Protein AF-H2C355-F1 (afdb_monomer_lite)

pLDDT: mean 91.03, std 12.12, range [35.78, 98.25]

InterPro domains:
  IPR010581 Protein of unknown function DUF1152 [PF06626] (4-133)

Foldseek 3Di:
DEEEEEEEFQCLVVSVVVQVVCVVVVYHYAYAYQAFYDCVQPVDGFGQFDVQKDPWADPDRFKIWEALPMWGQDPNDTGQTPVNVVRDVVVHIHIYGHCPVPPVSVVVVVVVCCVVRVHPYYHYGYPPDDPDPDD

Structure (mmCIF, N/CA/C/O backbone):
data_AF-H2C355-F1
#
_entry.id   AF-H2C355-F1
#
loop_
_atom_site.group_PDB
_atom_site.id
_atom_site.type_symbol
_atom_site.label_atom_id
_atom_site.label_alt_id
_atom_site.label_comp_id
_atom_site.label_asym_id
_atom_site.label_entity_id
_atom_site.label_seq_id
_atom_site.pdbx_PDB_ins_code
_atom_site.Cartn_x
_atom_site.Cartn_y
_atom_site.Cartn_z
_atom_site.occupancy
_atom_site.B_iso_or_equiv
_atom_site.auth_seq_id
_atom_site.auth_comp_id
_atom_site.auth_asym_id
_atom_site.auth_atom_id
_atom_site.pdbx_PDB_model_num
ATOM 1 N N . MET A 1 1 ? -13.469 1.508 16.790 1.00 88.81 1 MET A N 1
ATOM 2 C CA . MET A 1 1 ? -12.175 0.879 16.504 1.00 88.81 1 MET A CA 1
ATOM 3 C C . MET A 1 1 ? -11.648 1.426 15.196 1.00 88.81 1 MET A C 1
ATOM 5 O O . MET A 1 1 ? -12.440 1.569 14.262 1.00 88.81 1 MET A O 1
ATOM 9 N N . ASN A 1 2 ? -10.354 1.708 15.154 1.00 95.81 2 ASN A N 1
ATOM 10 C CA . ASN A 1 2 ? -9.607 2.132 13.984 1.00 95.81 2 ASN A CA 1
ATOM 11 C C . ASN A 1 2 ? -8.822 0.923 13.473 1.00 95.81 2 ASN A C 1
ATOM 13 O O . ASN A 1 2 ? -7.967 0.388 14.177 1.00 95.81 2 ASN A O 1
ATOM 17 N N . VAL A 1 3 ? -9.134 0.457 12.268 1.00 96.81 3 VAL A N 1
ATOM 18 C CA . VAL A 1 3 ? -8.550 -0.771 11.713 1.00 96.81 3 VAL A CA 1
ATOM 19 C C . VAL A 1 3 ? -7.862 -0.454 10.398 1.00 96.81 3 VAL A C 1
ATOM 21 O O . VAL A 1 3 ? -8.450 0.199 9.540 1.00 96.81 3 VAL A O 1
ATOM 24 N N . PHE A 1 4 ? -6.638 -0.939 10.216 1.00 97.19 4 PHE A N 1
ATOM 25 C CA . PHE A 1 4 ? -5.975 -0.921 8.915 1.00 97.19 4 PHE A CA 1
ATOM 26 C C . PHE A 1 4 ? -5.991 -2.310 8.298 1.00 97.19 4 PHE A C 1
ATOM 28 O O . PHE A 1 4 ? -5.600 -3.286 8.935 1.00 97.19 4 PHE A O 1
ATOM 35 N N . ILE A 1 5 ? -6.445 -2.397 7.055 1.00 96.25 5 ILE A N 1
ATOM 36 C CA . ILE A 1 5 ? -6.492 -3.639 6.292 1.00 96.25 5 ILE A CA 1
ATOM 37 C C . ILE A 1 5 ? -5.621 -3.457 5.061 1.00 96.25 5 ILE A C 1
ATOM 39 O O . ILE A 1 5 ? -5.734 -2.444 4.370 1.00 96.25 5 ILE A O 1
ATOM 43 N N . PHE A 1 6 ? -4.774 -4.431 4.761 1.00 94.88 6 PHE A N 1
ATOM 44 C CA . PHE A 1 6 ? -3.968 -4.396 3.549 1.00 94.88 6 PHE A CA 1
ATOM 45 C C . PHE A 1 6 ? -3.898 -5.759 2.867 1.00 94.88 6 PHE A C 1
ATOM 47 O O . PHE A 1 6 ? -3.947 -6.788 3.535 1.00 94.88 6 PHE A O 1
ATOM 54 N N . GLY A 1 7 ? -3.781 -5.750 1.539 1.00 91.88 7 GLY A N 1
ATOM 55 C CA . GLY A 1 7 ? -3.490 -6.938 0.730 1.00 91.88 7 GLY A CA 1
ATOM 56 C C . GLY A 1 7 ? -2.157 -6.827 -0.013 1.00 91.88 7 GLY A C 1
ATOM 57 O O . GLY A 1 7 ? -1.521 -5.772 0.006 1.00 91.88 7 GLY A O 1
ATOM 58 N N . GLY A 1 8 ? -1.711 -7.901 -0.661 1.00 86.19 8 GLY A N 1
ATOM 59 C CA . GLY A 1 8 ? -0.590 -7.875 -1.604 1.00 86.19 8 GLY A CA 1
ATOM 60 C C . GLY A 1 8 ? -1.058 -7.769 -3.055 1.00 86.19 8 GLY A C 1
ATOM 61 O O . GLY A 1 8 ? -1.849 -8.591 -3.498 1.00 86.19 8 GLY A O 1
ATOM 62 N N . GLY A 1 9 ? -0.563 -6.790 -3.818 1.00 82.94 9 GLY A N 1
ATOM 63 C CA . GLY A 1 9 ? -0.867 -6.640 -5.247 1.00 82.94 9 GLY A CA 1
ATOM 64 C C . GLY A 1 9 ? -2.371 -6.699 -5.544 1.00 82.94 9 GLY A C 1
ATOM 65 O O . GLY A 1 9 ? -3.117 -5.791 -5.187 1.00 82.94 9 GLY A O 1
ATOM 66 N N . GLY A 1 10 ? -2.818 -7.795 -6.167 1.00 82.19 10 GLY A N 1
ATOM 67 C CA . GLY A 1 10 ? -4.230 -8.053 -6.474 1.00 82.19 10 GLY A CA 1
ATOM 68 C C . GLY A 1 10 ? -5.128 -8.342 -5.262 1.00 82.19 10 GLY A C 1
ATOM 69 O O . GLY A 1 10 ? -6.332 -8.086 -5.331 1.00 82.19 10 GLY A O 1
ATOM 70 N N . ASP A 1 11 ? -4.578 -8.786 -4.130 1.00 86.31 11 ASP A N 1
ATOM 71 C CA . ASP A 1 11 ? -5.353 -9.145 -2.932 1.00 86.31 11 ASP A CA 1
ATOM 72 C C . ASP A 1 11 ? -5.988 -7.933 -2.245 1.00 86.31 11 ASP A C 1
ATOM 74 O O . ASP A 1 11 ? -6.879 -8.084 -1.407 1.00 86.31 11 ASP A O 1
ATOM 78 N N . VAL A 1 12 ? -5.602 -6.712 -2.632 1.00 91.12 12 VAL A N 1
ATOM 79 C CA . VAL A 1 12 ? -6.304 -5.484 -2.229 1.00 91.12 12 VAL A CA 1
ATOM 80 C C . VAL A 1 12 ? -7.791 -5.526 -2.599 1.00 91.12 12 VAL A C 1
ATOM 82 O O . VAL A 1 12 ? -8.622 -4.951 -1.896 1.00 91.12 12 VAL A O 1
ATOM 85 N N . VAL A 1 13 ? -8.153 -6.253 -3.662 1.00 91.75 13 VAL A N 1
ATOM 86 C CA . VAL A 1 13 ? -9.553 -6.478 -4.039 1.00 91.75 13 VAL A CA 1
ATOM 87 C C . VAL A 1 13 ? -10.242 -7.387 -3.020 1.00 91.75 13 VAL A C 1
ATOM 89 O O . VAL A 1 13 ? -11.341 -7.073 -2.571 1.00 91.75 13 VAL A O 1
ATOM 92 N N . SER A 1 14 ? -9.593 -8.467 -2.585 1.00 92.00 14 SER A N 1
ATOM 93 C CA . SER A 1 14 ? -10.112 -9.361 -1.538 1.00 92.00 14 SER A CA 1
ATOM 94 C C . SER A 1 14 ? -10.222 -8.651 -0.186 1.00 92.00 14 SER A C 1
ATOM 96 O O . SER A 1 14 ? -11.203 -8.836 0.539 1.00 92.00 14 SER A O 1
ATOM 98 N N . ALA A 1 15 ? -9.282 -7.751 0.118 1.00 93.75 15 ALA A N 1
ATOM 99 C CA . ALA A 1 15 ? -9.307 -6.905 1.308 1.00 93.75 15 ALA A CA 1
ATOM 100 C C . ALA A 1 15 ? -10.534 -5.970 1.375 1.00 93.75 15 ALA A C 1
ATOM 102 O O . ALA A 1 15 ? -10.918 -5.540 2.468 1.00 93.75 15 ALA A O 1
ATOM 103 N N . LEU A 1 16 ? -11.225 -5.720 0.252 1.00 93.62 16 LEU A N 1
ATOM 104 C CA . LEU A 1 16 ? -12.491 -4.975 0.244 1.00 93.62 16 LEU A CA 1
ATOM 105 C C . LEU A 1 16 ? -13.604 -5.669 1.032 1.00 93.62 16 LEU A C 1
ATOM 107 O O . LEU A 1 16 ? -14.501 -4.987 1.537 1.00 93.62 16 LEU A O 1
ATOM 111 N N . ILE A 1 17 ? -13.573 -7.000 1.139 1.00 93.06 17 ILE A N 1
ATOM 112 C CA . ILE A 1 17 ? -14.598 -7.771 1.850 1.00 93.06 17 ILE A CA 1
ATOM 113 C C . ILE A 1 17 ? -14.583 -7.426 3.349 1.00 93.06 17 ILE A C 1
ATOM 115 O O . ILE A 1 17 ? -15.588 -6.883 3.828 1.00 93.06 17 ILE A O 1
ATOM 119 N N . PRO A 1 18 ? -13.486 -7.657 4.104 1.00 94.12 18 PRO A N 1
ATOM 120 C CA . PRO A 1 18 ? -13.432 -7.269 5.511 1.00 94.12 18 PRO A CA 1
ATOM 121 C C . PRO A 1 18 ? -13.514 -5.746 5.693 1.00 94.12 18 PRO A C 1
ATOM 123 O O . PRO A 1 18 ? -14.160 -5.297 6.640 1.00 94.12 18 PRO A O 1
ATOM 126 N N . TYR A 1 19 ? -12.981 -4.948 4.756 1.00 95.06 19 TYR A N 1
ATOM 127 C CA . TYR A 1 19 ? -13.118 -3.486 4.771 1.00 95.06 19 TYR A CA 1
ATOM 128 C C . TYR A 1 19 ? -14.585 -3.044 4.818 1.00 95.06 19 TYR A C 1
ATOM 130 O O . TYR A 1 19 ? -14.996 -2.331 5.736 1.00 95.06 19 TYR A O 1
ATOM 138 N N . ARG A 1 20 ? -15.415 -3.525 3.883 1.00 94.81 20 ARG A N 1
ATOM 139 C CA . ARG A 1 20 ? -16.842 -3.172 3.835 1.00 94.81 20 ARG A CA 1
ATOM 140 C C . ARG A 1 20 ? -17.610 -3.704 5.034 1.00 94.81 20 ARG A C 1
ATOM 142 O O . ARG A 1 20 ? -18.514 -3.029 5.524 1.00 94.81 20 ARG A O 1
ATOM 149 N N . GLN A 1 21 ? -17.286 -4.908 5.493 1.00 96.00 21 GLN A N 1
ATOM 150 C CA . GLN A 1 21 ? -17.954 -5.502 6.646 1.00 96.00 21 GLN A CA 1
ATOM 151 C C . GLN A 1 21 ? -17.692 -4.725 7.940 1.00 96.00 21 GLN A C 1
ATOM 153 O O . GLN A 1 21 ? -18.622 -4.530 8.722 1.00 96.00 21 GLN A O 1
ATOM 158 N N . LEU A 1 22 ? -16.455 -4.287 8.178 1.00 95.62 22 LEU A N 1
ATOM 159 C CA . LEU A 1 22 ? -16.104 -3.510 9.368 1.00 95.62 22 LEU A CA 1
ATOM 160 C C . LEU A 1 22 ? -16.621 -2.071 9.272 1.00 95.62 22 LEU A C 1
ATOM 162 O O . LEU A 1 22 ? -17.193 -1.572 10.240 1.00 95.62 22 LEU A O 1
ATOM 166 N N . ALA A 1 23 ? -16.536 -1.445 8.095 1.00 95.06 23 ALA A N 1
ATOM 167 C CA . ALA A 1 23 ? -17.091 -0.110 7.872 1.00 95.06 23 ALA A CA 1
ATOM 168 C C . ALA A 1 23 ? -18.612 -0.071 8.120 1.00 95.06 23 ALA A C 1
ATOM 170 O O . ALA A 1 23 ? -19.109 0.821 8.803 1.00 95.06 23 ALA A O 1
ATOM 171 N N . ARG A 1 24 ? -19.363 -1.085 7.657 1.00 96.44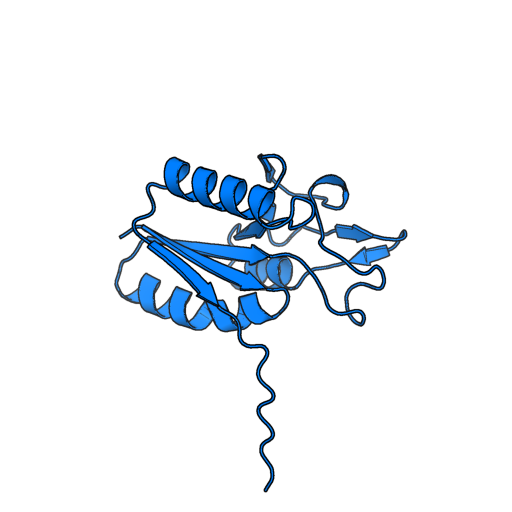 24 ARG A N 1
ATOM 172 C CA . ARG A 1 24 ? -20.816 -1.209 7.914 1.00 96.44 24 ARG A CA 1
ATOM 173 C C . ARG A 1 24 ? -21.177 -1.353 9.393 1.00 96.44 24 ARG A C 1
ATOM 175 O O . ARG A 1 24 ? -22.298 -1.031 9.766 1.00 96.44 24 ARG A O 1
ATOM 182 N N . ARG A 1 25 ? -20.251 -1.833 10.226 1.00 96.56 25 ARG A N 1
ATOM 183 C CA . ARG A 1 25 ? -20.422 -1.932 11.685 1.00 96.56 25 ARG A CA 1
ATOM 184 C C . ARG A 1 25 ? -20.042 -0.637 12.419 1.00 96.56 25 ARG A C 1
ATOM 186 O O . ARG A 1 25 ? -20.013 -0.626 13.643 1.00 96.56 25 ARG A O 1
ATOM 193 N N . GLY A 1 26 ? -19.758 0.445 11.688 1.00 96.00 26 GLY A N 1
ATOM 194 C CA . GLY A 1 26 ? -19.426 1.754 12.255 1.00 96.00 26 GLY A CA 1
ATOM 195 C C . GLY A 1 26 ? -17.967 1.897 12.692 1.00 96.00 26 GLY A C 1
ATOM 196 O O . GLY A 1 26 ? -17.644 2.804 13.455 1.00 96.00 26 GLY A O 1
ATOM 197 N N . HIS A 1 27 ? -17.072 1.008 12.252 1.00 96.94 27 HIS A N 1
ATOM 198 C CA . HIS A 1 27 ? -15.638 1.155 12.504 1.00 96.94 27 HIS A CA 1
ATOM 199 C C . HIS A 1 27 ? -14.990 2.112 11.497 1.00 96.94 27 HIS A C 1
ATOM 2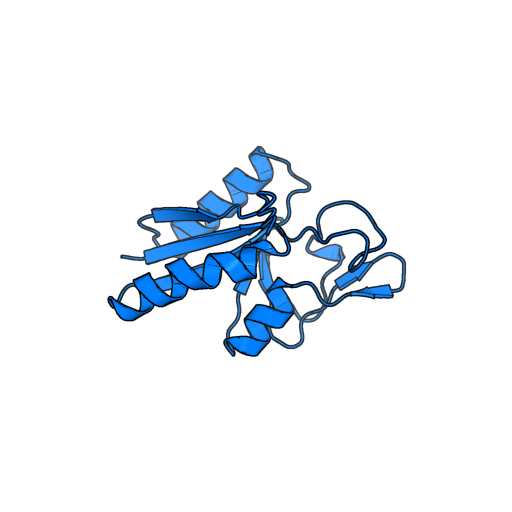01 O O . HIS A 1 27 ? -15.413 2.189 10.342 1.00 96.94 27 HIS A O 1
ATOM 207 N N . VAL A 1 28 ? -13.928 2.802 11.918 1.00 96.62 28 VAL A N 1
ATOM 208 C CA . VAL A 1 28 ? -13.081 3.584 11.011 1.00 96.62 28 VAL A CA 1
ATOM 209 C C . VAL A 1 28 ? -12.085 2.618 10.392 1.00 96.62 28 VAL A C 1
ATOM 211 O O . VAL A 1 28 ? -11.266 2.028 11.097 1.00 96.62 28 VAL A O 1
ATOM 214 N N . VAL A 1 29 ? -12.180 2.415 9.081 1.00 97.19 29 VAL A N 1
ATOM 215 C CA . VAL A 1 29 ? -11.353 1.431 8.384 1.00 97.19 29 VAL A CA 1
ATOM 216 C C . VAL A 1 29 ? -10.512 2.115 7.322 1.00 97.19 29 VAL A C 1
ATOM 218 O O . VAL A 1 29 ? -11.033 2.794 6.439 1.00 97.19 29 VAL A O 1
ATOM 221 N N . TYR A 1 30 ? -9.210 1.892 7.401 1.00 97.25 30 TYR A N 1
ATOM 222 C CA . TYR A 1 30 ? -8.228 2.310 6.417 1.00 97.25 30 TYR A CA 1
ATOM 223 C C . TYR A 1 30 ? -7.857 1.104 5.556 1.00 97.25 30 TYR A C 1
ATOM 225 O O . TYR A 1 30 ? -7.726 -0.011 6.064 1.00 97.25 30 TYR A O 1
ATOM 233 N N . LEU A 1 31 ? -7.687 1.322 4.255 1.00 97.31 31 LEU A N 1
ATOM 234 C CA . LEU A 1 31 ? -7.352 0.270 3.303 1.00 97.31 31 LEU A CA 1
ATOM 235 C C . LEU A 1 31 ? -6.044 0.607 2.589 1.00 97.31 31 LEU A C 1
ATOM 237 O O . LEU A 1 31 ? -5.796 1.759 2.219 1.00 97.31 31 LEU A O 1
ATOM 241 N N . GLY A 1 32 ? -5.216 -0.408 2.389 1.00 96.50 32 GLY A N 1
ATOM 242 C CA . GLY A 1 32 ? -3.974 -0.284 1.652 1.00 96.50 32 GLY A CA 1
ATOM 243 C C . GLY A 1 32 ? -3.585 -1.545 0.901 1.00 96.50 32 GLY A C 1
ATOM 244 O O . GLY A 1 32 ? -4.290 -2.553 0.902 1.00 96.50 32 GLY A O 1
ATOM 245 N N . SER A 1 33 ? -2.433 -1.478 0.251 1.00 95.62 33 SER A N 1
ATOM 246 C CA . SER A 1 33 ? -1.821 -2.617 -0.415 1.00 95.62 33 SER A CA 1
ATOM 247 C C . SER A 1 33 ? -0.314 -2.521 -0.323 1.00 95.62 33 SER A C 1
ATOM 249 O O . SER A 1 33 ? 0.258 -1.456 -0.552 1.00 95.62 33 SER A O 1
ATOM 251 N N . VAL A 1 34 ? 0.335 -3.655 -0.094 1.00 94.69 34 VAL A N 1
ATOM 252 C CA . VAL A 1 34 ? 1.687 -3.866 -0.604 1.00 94.69 34 VAL A CA 1
ATOM 253 C C . VAL A 1 34 ? 1.606 -3.791 -2.120 1.00 94.69 34 VAL A C 1
ATOM 255 O O . VAL A 1 34 ? 0.864 -4.559 -2.736 1.00 94.69 34 VAL A O 1
ATOM 258 N N . VAL A 1 35 ? 2.318 -2.846 -2.727 1.00 93.81 35 VAL A N 1
ATOM 259 C CA . VAL A 1 35 ? 2.216 -2.631 -4.172 1.00 93.81 35 VAL A CA 1
ATOM 260 C C . VAL A 1 35 ? 3.308 -3.415 -4.869 1.00 93.81 35 VAL A C 1
ATOM 262 O O . VAL A 1 35 ? 4.451 -2.978 -4.974 1.00 93.81 35 VAL A O 1
ATOM 265 N N . TRP A 1 36 ? 2.933 -4.598 -5.334 1.00 91.62 36 TRP A N 1
ATOM 266 C CA . TRP A 1 36 ? 3.753 -5.448 -6.178 1.00 91.62 36 TRP A CA 1
ATOM 267 C C . TRP A 1 36 ? 2.832 -6.160 -7.158 1.00 91.62 36 TRP A C 1
ATOM 269 O O . TRP A 1 36 ? 2.006 -6.988 -6.778 1.00 91.62 36 TRP A O 1
ATOM 279 N N . GLU A 1 37 ? 2.956 -5.791 -8.425 1.00 90.56 37 GLU A N 1
ATOM 280 C CA . GLU A 1 37 ? 2.090 -6.292 -9.478 1.00 90.56 37 GLU A CA 1
ATOM 281 C C . GLU A 1 37 ? 2.643 -7.563 -10.133 1.00 90.56 37 GLU A C 1
ATOM 283 O O . GLU A 1 37 ? 3.848 -7.837 -10.141 1.00 90.56 37 GLU A O 1
ATOM 288 N N . ARG A 1 38 ? 1.740 -8.363 -10.707 1.00 87.25 38 ARG A N 1
ATOM 289 C CA . ARG A 1 38 ? 2.124 -9.506 -11.545 1.00 87.25 38 ARG A CA 1
ATOM 290 C C . ARG A 1 38 ? 2.747 -8.999 -12.845 1.00 87.25 38 ARG A C 1
ATOM 292 O O . ARG A 1 38 ? 2.384 -7.937 -13.341 1.00 87.25 38 ARG A O 1
ATOM 299 N N . ARG A 1 39 ? 3.588 -9.832 -13.469 1.00 84.62 39 ARG A N 1
ATOM 300 C CA . ARG A 1 39 ? 4.317 -9.496 -14.708 1.00 84.62 39 ARG A CA 1
ATOM 301 C C . ARG A 1 39 ? 3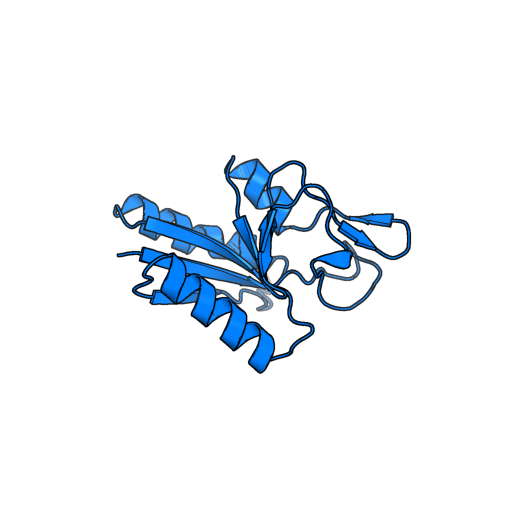.434 -9.008 -15.865 1.00 84.62 39 ARG A C 1
ATOM 303 O O . ARG A 1 39 ? 3.898 -8.279 -16.734 1.00 84.62 39 ARG A O 1
ATOM 310 N N . VAL A 1 40 ? 2.179 -9.457 -15.890 1.00 85.69 40 VAL A N 1
ATOM 311 C CA . VAL A 1 40 ? 1.180 -9.055 -16.889 1.00 85.69 40 VAL A CA 1
ATOM 312 C C . VAL A 1 40 ? 0.833 -7.568 -16.767 1.00 85.69 40 VAL A C 1
ATOM 314 O O . VAL A 1 40 ? 0.647 -6.914 -17.787 1.00 85.69 40 VAL A O 1
ATOM 317 N N . GLU A 1 41 ? 0.783 -7.038 -15.544 1.00 85.00 41 GLU A N 1
ATOM 318 C CA . GLU A 1 41 ? 0.489 -5.627 -15.283 1.00 85.00 41 GLU A CA 1
ATOM 319 C C . GLU A 1 41 ? 1.779 -4.794 -15.226 1.00 85.00 41 GLU A C 1
ATOM 321 O O . GLU A 1 41 ? 1.836 -3.729 -15.830 1.00 85.00 41 GLU A O 1
ATOM 326 N N . ASP A 1 42 ? 2.840 -5.289 -14.575 1.00 90.31 42 ASP A N 1
ATOM 327 C CA . ASP A 1 42 ? 4.150 -4.628 -14.516 1.00 90.31 42 ASP A CA 1
ATOM 328 C C . ASP A 1 42 ? 5.265 -5.548 -15.015 1.00 90.31 42 ASP A C 1
ATOM 330 O O . ASP A 1 42 ? 5.614 -6.548 -14.391 1.00 90.31 42 ASP A O 1
ATOM 334 N N . SER A 1 43 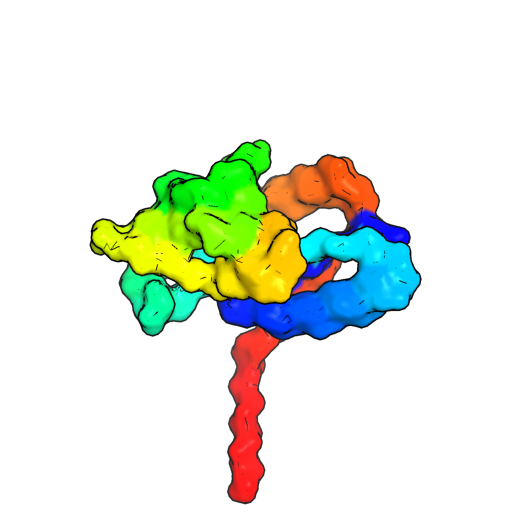? 5.885 -5.182 -16.136 1.00 85.88 43 SER A N 1
ATOM 335 C CA . SER A 1 43 ? 6.998 -5.945 -16.702 1.00 85.88 43 SER A CA 1
ATOM 336 C C . SER A 1 43 ? 8.257 -5.968 -15.822 1.00 85.88 43 SER A C 1
ATOM 338 O O . SER A 1 43 ? 9.085 -6.866 -16.008 1.00 85.88 43 SER A O 1
ATOM 340 N N . ILE A 1 44 ? 8.419 -5.009 -14.899 1.00 91.94 44 ILE A N 1
ATOM 341 C CA . ILE A 1 44 ? 9.565 -4.943 -13.987 1.00 91.94 44 ILE A CA 1
ATOM 342 C C . ILE A 1 44 ? 9.225 -5.659 -12.676 1.00 91.94 44 ILE A C 1
ATOM 344 O O . ILE A 1 44 ? 8.360 -5.192 -11.938 1.00 91.94 44 ILE A O 1
ATOM 348 N N . PRO A 1 45 ? 9.946 -6.734 -12.315 1.00 86.31 45 PRO A N 1
ATOM 349 C CA . PRO A 1 45 ? 9.706 -7.421 -11.056 1.00 86.31 45 PRO A CA 1
ATOM 350 C C . PRO A 1 45 ? 10.033 -6.529 -9.852 1.00 86.31 45 PRO A C 1
ATOM 352 O O . PRO A 1 45 ? 10.953 -5.712 -9.884 1.00 86.31 45 PRO A O 1
ATOM 355 N N . GLY A 1 46 ? 9.309 -6.751 -8.759 1.00 89.44 46 GLY A N 1
ATOM 356 C CA . GLY A 1 46 ? 9.554 -6.114 -7.472 1.00 89.44 46 GLY A CA 1
ATOM 357 C C . GLY A 1 46 ? 8.510 -5.059 -7.102 1.00 89.44 46 GLY A C 1
ATOM 358 O O . GLY A 1 46 ? 7.594 -4.773 -7.875 1.00 89.44 46 GLY A O 1
ATOM 359 N N . PRO A 1 47 ? 8.639 -4.486 -5.898 1.00 92.38 47 PRO A N 1
ATOM 360 C CA . PRO A 1 47 ? 7.672 -3.536 -5.378 1.00 92.38 47 PRO A CA 1
ATOM 361 C C . PRO A 1 47 ? 7.716 -2.194 -6.120 1.00 92.38 47 PRO A C 1
ATOM 363 O O . PRO A 1 47 ? 8.750 -1.770 -6.652 1.00 92.38 47 PRO A O 1
ATOM 366 N N . ILE A 1 48 ? 6.581 -1.501 -6.106 1.00 94.50 48 ILE A N 1
ATOM 367 C CA . ILE A 1 48 ? 6.436 -0.123 -6.570 1.00 94.50 48 ILE A CA 1
ATOM 368 C C . ILE A 1 48 ? 6.566 0.800 -5.361 1.00 94.50 48 ILE A C 1
ATOM 370 O O . ILE A 1 48 ? 5.762 0.757 -4.430 1.00 94.50 48 ILE A O 1
ATOM 374 N N . CYS A 1 49 ? 7.597 1.636 -5.384 1.00 94.75 49 CYS A N 1
ATOM 375 C CA . CYS A 1 49 ? 7.956 2.535 -4.292 1.00 94.75 49 CYS A CA 1
ATOM 376 C C . CYS A 1 49 ? 7.849 3.999 -4.734 1.00 94.75 49 CYS A C 1
ATOM 378 O O . CYS A 1 49 ? 7.597 4.279 -5.907 1.00 94.75 49 CYS A O 1
ATOM 380 N N . ASN A 1 50 ? 8.010 4.930 -3.791 1.00 93.75 50 ASN A N 1
ATOM 381 C CA . ASN A 1 50 ? 7.718 6.359 -3.971 1.00 93.75 50 ASN A CA 1
ATOM 382 C C . ASN A 1 50 ? 8.337 6.974 -5.235 1.00 93.75 50 ASN A C 1
ATOM 384 O O . ASN A 1 50 ? 7.654 7.713 -5.937 1.00 93.75 50 ASN A O 1
ATOM 388 N N . ASP A 1 51 ? 9.567 6.603 -5.588 1.00 93.75 51 ASP A N 1
ATOM 389 C CA . ASP A 1 51 ? 10.269 7.152 -6.759 1.00 93.75 51 ASP A CA 1
ATOM 390 C C . ASP A 1 51 ? 9.575 6.820 -8.094 1.00 93.75 51 ASP A C 1
ATOM 392 O O . ASP A 1 51 ? 9.641 7.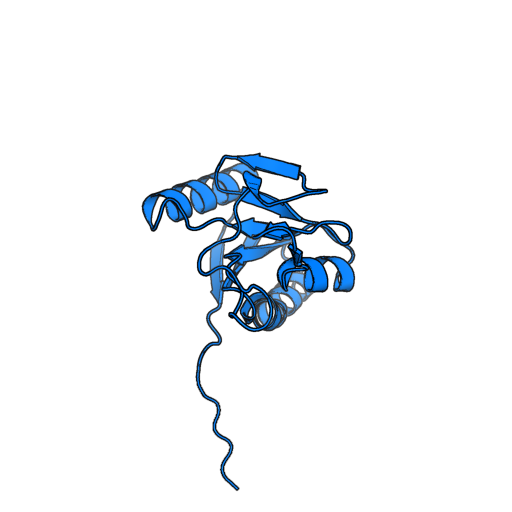582 -9.067 1.00 93.75 51 ASP A O 1
ATOM 396 N N . SER A 1 52 ? 8.871 5.684 -8.139 1.00 95.69 52 SER A N 1
ATOM 397 C CA . SER A 1 52 ? 8.099 5.253 -9.309 1.00 95.69 52 SER A CA 1
ATOM 398 C C . SER A 1 52 ? 6.753 5.970 -9.421 1.00 95.69 52 SER A C 1
ATOM 400 O O . SER A 1 52 ? 6.195 6.029 -10.514 1.00 95.69 52 SER A O 1
ATOM 402 N N . TRP A 1 53 ? 6.207 6.489 -8.320 1.00 97.25 53 TRP A N 1
ATOM 403 C CA . TRP A 1 53 ? 4.855 7.039 -8.278 1.00 97.25 53 TRP A CA 1
ATOM 404 C C . TRP A 1 53 ? 4.753 8.452 -8.863 1.00 97.25 53 TRP A C 1
ATOM 406 O O . TRP A 1 53 ? 5.682 9.259 -8.801 1.00 97.25 53 TRP A O 1
ATOM 416 N N . ARG A 1 54 ? 3.581 8.767 -9.414 1.00 97.75 54 ARG A N 1
ATOM 417 C CA . ARG A 1 54 ? 3.138 10.100 -9.838 1.00 97.75 54 ARG A CA 1
ATOM 418 C C . ARG A 1 54 ? 1.725 10.341 -9.315 1.00 97.75 54 ARG A C 1
ATOM 420 O O . ARG A 1 54 ? 0.963 9.388 -9.155 1.00 97.75 54 ARG A O 1
ATOM 427 N N . GLU A 1 55 ? 1.388 11.604 -9.054 1.00 97.38 55 GLU A N 1
ATOM 428 C CA . GLU A 1 55 ? 0.091 12.017 -8.490 1.00 97.38 55 GLU A CA 1
ATOM 429 C C . GLU A 1 55 ? -0.243 11.322 -7.153 1.00 97.38 55 GLU A C 1
ATOM 431 O O . GLU A 1 55 ? -1.370 10.871 -6.933 1.00 97.38 55 GLU A O 1
ATOM 436 N N . VAL A 1 56 ? 0.745 11.203 -6.260 1.00 97.81 56 VAL A N 1
ATOM 437 C CA . VAL A 1 56 ? 0.599 10.615 -4.916 1.00 97.81 56 VAL A CA 1
ATOM 438 C C . VAL A 1 56 ? 0.963 11.618 -3.830 1.00 97.81 56 VAL A C 1
ATOM 440 O O . VAL A 1 56 ? 1.730 12.552 -4.059 1.00 97.81 56 VAL A O 1
ATOM 443 N N . GLU A 1 57 ? 0.449 11.393 -2.627 1.00 97.38 57 GLU A N 1
ATOM 444 C CA . GLU A 1 57 ? 0.873 12.110 -1.426 1.00 97.38 57 GLU A CA 1
ATOM 445 C C . GLU A 1 57 ? 1.836 11.219 -0.637 1.00 97.38 57 GLU A C 1
ATOM 447 O O . GLU A 1 57 ? 1.452 10.169 -0.125 1.00 97.38 57 GLU A O 1
ATOM 452 N N . VAL A 1 58 ? 3.107 11.612 -0.576 1.00 96.50 58 VAL A N 1
ATOM 453 C CA . VAL A 1 58 ? 4.140 10.842 0.125 1.00 96.50 58 VAL A CA 1
ATOM 454 C C . VAL A 1 58 ? 4.029 11.095 1.626 1.00 96.50 58 VAL A C 1
ATOM 456 O O . VAL A 1 58 ? 4.126 12.239 2.063 1.00 96.50 58 VAL A O 1
ATOM 459 N N . ILE A 1 59 ? 3.860 10.028 2.409 1.00 94.38 59 ILE A N 1
ATOM 460 C CA . ILE A 1 59 ? 3.778 10.106 3.876 1.00 94.38 59 ILE A CA 1
ATOM 461 C C . ILE A 1 59 ? 5.164 9.903 4.490 1.00 94.38 59 ILE A C 1
ATOM 463 O O . ILE A 1 59 ? 5.615 10.694 5.315 1.00 94.38 59 ILE A O 1
ATOM 467 N N . ASN A 1 60 ? 5.858 8.845 4.068 1.00 92.31 60 ASN A N 1
ATOM 468 C CA . ASN A 1 60 ? 7.221 8.520 4.486 1.00 92.31 60 ASN A CA 1
ATOM 469 C C . ASN A 1 60 ? 7.916 7.690 3.392 1.00 92.31 60 ASN A C 1
ATOM 471 O O . ASN A 1 60 ? 7.358 7.472 2.319 1.00 92.31 60 ASN A O 1
ATOM 475 N N . ARG A 1 61 ? 9.126 7.178 3.659 1.00 92.94 61 ARG A N 1
ATOM 476 C CA . ARG A 1 61 ? 9.913 6.379 2.698 1.00 92.94 61 ARG A CA 1
ATOM 477 C C . ARG A 1 61 ? 9.187 5.139 2.149 1.00 92.94 61 ARG A C 1
ATOM 479 O O . ARG A 1 61 ? 9.448 4.733 1.021 1.00 92.94 61 ARG A O 1
ATOM 486 N N . TRP A 1 62 ? 8.312 4.527 2.939 1.00 95.12 62 TRP A N 1
ATOM 487 C CA . TRP A 1 62 ? 7.665 3.249 2.636 1.00 95.12 62 TRP A CA 1
ATOM 488 C C . TRP A 1 62 ? 6.164 3.369 2.363 1.00 95.12 62 TRP A C 1
ATOM 490 O O . TRP A 1 62 ? 5.556 2.390 1.935 1.00 95.12 62 TRP A O 1
ATOM 500 N N . VAL A 1 63 ? 5.572 4.537 2.619 1.00 95.88 63 VAL A N 1
ATOM 501 C CA . VAL A 1 63 ? 4.128 4.771 2.593 1.00 95.88 63 VAL A CA 1
ATOM 502 C C . VAL A 1 63 ? 3.805 6.005 1.763 1.00 95.88 63 VAL A C 1
ATOM 504 O O . VAL A 1 63 ? 4.327 7.095 2.005 1.00 95.88 63 VAL A O 1
ATOM 507 N N . SER A 1 64 ? 2.871 5.838 0.833 1.00 97.12 64 SER A N 1
ATOM 508 C CA . SER A 1 64 ? 2.247 6.932 0.086 1.00 97.12 64 SER A CA 1
ATOM 509 C C . SER A 1 64 ? 0.736 6.741 0.030 1.00 97.12 64 SER A C 1
ATOM 511 O O . SER A 1 64 ? 0.251 5.611 0.063 1.00 97.12 64 SER A O 1
ATOM 513 N N . LEU A 1 65 ? -0.018 7.827 -0.095 1.00 97.88 65 LEU A N 1
ATOM 514 C CA . LEU A 1 65 ? -1.443 7.800 -0.399 1.00 97.88 65 LEU A CA 1
ATOM 515 C C . LEU A 1 65 ? -1.659 7.925 -1.909 1.00 97.88 65 LEU A C 1
ATOM 517 O O . LEU A 1 65 ? -1.277 8.920 -2.530 1.00 97.88 65 LEU A O 1
ATOM 521 N N . VAL A 1 66 ? -2.307 6.915 -2.485 1.00 98.12 66 VAL A N 1
ATOM 522 C CA . VAL A 1 66 ? -2.705 6.873 -3.896 1.00 98.12 66 VAL A CA 1
ATOM 523 C C . VAL A 1 66 ? -4.178 7.242 -4.040 1.00 98.12 66 VAL A C 1
ATOM 525 O O . VAL A 1 66 ? -4.986 6.944 -3.165 1.00 98.12 66 VAL A O 1
ATOM 528 N N . ASN A 1 67 ? -4.538 7.880 -5.146 1.00 98.06 67 ASN A N 1
ATOM 529 C CA . ASN A 1 67 ? -5.900 8.253 -5.529 1.00 98.06 67 ASN A CA 1
ATOM 530 C C . ASN A 1 67 ? -6.195 7.786 -6.967 1.00 98.06 67 ASN A C 1
ATOM 532 O O . ASN A 1 67 ? -5.353 7.164 -7.607 1.00 98.06 67 ASN A O 1
ATOM 536 N N . GLU A 1 68 ? -7.379 8.099 -7.495 1.00 97.81 68 GLU A N 1
ATOM 537 C CA . GLU A 1 68 ? -7.813 7.707 -8.847 1.00 97.81 68 GLU A CA 1
ATOM 538 C C . GLU A 1 68 ? -6.933 8.197 -10.014 1.00 97.81 68 GLU A C 1
ATOM 540 O O . GLU A 1 68 ? -7.038 7.657 -11.116 1.00 97.81 68 GLU A O 1
ATOM 545 N N . LYS A 1 69 ? -6.105 9.226 -9.794 1.00 98.00 69 LYS A N 1
ATOM 546 C CA . LYS A 1 69 ? -5.189 9.818 -10.780 1.00 98.00 69 LYS A CA 1
ATOM 547 C C . LYS A 1 69 ? -3.759 9.315 -10.617 1.00 98.00 69 LYS A C 1
ATOM 549 O O . LYS A 1 69 ? -2.928 9.613 -11.469 1.00 98.00 69 LYS A O 1
ATOM 554 N N . SER A 1 70 ? -3.462 8.577 -9.547 1.00 98.25 70 SER A N 1
ATOM 555 C CA . SER A 1 70 ? -2.126 8.048 -9.296 1.00 98.25 70 SER A CA 1
ATOM 556 C C . SER A 1 70 ? -1.728 7.013 -10.341 1.00 98.25 70 SER A C 1
ATOM 558 O O . SER A 1 70 ? -2.538 6.206 -10.786 1.00 98.25 70 SER A O 1
ATOM 560 N N . TYR A 1 71 ? -0.456 7.000 -10.717 1.00 97.75 71 TYR A N 1
ATOM 561 C CA . TYR A 1 71 ? 0.107 5.981 -11.602 1.00 97.75 71 TYR A CA 1
ATOM 562 C C . TYR A 1 71 ? 1.592 5.800 -11.310 1.00 97.75 71 TYR A C 1
ATOM 564 O O . TYR A 1 71 ? 2.230 6.673 -10.720 1.00 97.75 71 TYR A O 1
ATOM 572 N N . ALA A 1 72 ? 2.149 4.666 -11.725 1.00 97.19 72 ALA A N 1
ATOM 573 C CA . ALA A 1 72 ? 3.574 4.401 -11.609 1.00 97.19 72 ALA A CA 1
ATOM 574 C C . ALA A 1 72 ? 4.249 4.476 -12.982 1.00 97.19 72 ALA A C 1
ATOM 576 O O . ALA A 1 72 ? 3.679 4.044 -13.983 1.00 97.19 72 ALA A O 1
ATOM 577 N N . VAL A 1 73 ? 5.471 4.999 -13.037 1.00 96.62 73 VAL A N 1
ATOM 578 C CA . VAL A 1 73 ? 6.326 4.937 -14.227 1.00 96.62 73 VAL A CA 1
ATOM 579 C C . VAL A 1 73 ? 7.418 3.910 -13.977 1.00 96.62 73 VAL A C 1
ATOM 581 O O . VAL A 1 73 ? 8.289 4.114 -13.132 1.00 96.62 73 VAL A O 1
ATOM 584 N N . ARG A 1 74 ? 7.375 2.797 -14.713 1.00 94.62 74 ARG A N 1
ATOM 585 C CA . ARG A 1 74 ? 8.319 1.681 -14.572 1.00 94.62 74 ARG A CA 1
ATOM 586 C C . ARG A 1 74 ? 8.807 1.234 -15.939 1.00 94.62 74 ARG A C 1
ATOM 588 O O . ARG A 1 74 ? 8.017 0.994 -16.845 1.00 94.62 74 ARG A O 1
ATOM 595 N N . GLY A 1 75 ? 10.128 1.200 -16.122 1.00 91.44 75 GLY A N 1
ATOM 596 C CA . GLY A 1 75 ? 10.747 0.781 -17.388 1.00 91.44 75 GLY A CA 1
ATOM 597 C C . GLY A 1 75 ? 10.347 1.638 -18.584 1.00 91.44 75 GLY A C 1
ATOM 598 O O . GLY A 1 75 ? 10.200 1.118 -19.683 1.00 91.44 75 GLY A O 1
ATOM 599 N N . GLY A 1 76 ? 10.087 2.929 -18.357 1.00 91.94 76 GLY A N 1
ATOM 600 C CA . GLY A 1 76 ? 9.586 3.845 -19.385 1.00 91.94 76 GLY A CA 1
ATOM 601 C C . GLY A 1 76 ? 8.106 3.662 -19.740 1.00 91.94 76 GLY A C 1
ATOM 602 O O . GLY A 1 76 ? 7.634 4.293 -20.681 1.00 91.94 76 GLY A O 1
ATOM 603 N N . ARG A 1 77 ? 7.358 2.826 -19.009 1.00 93.38 77 ARG A N 1
ATOM 604 C CA . ARG A 1 77 ? 5.926 2.583 -19.230 1.00 93.38 77 ARG A CA 1
ATOM 605 C C . ARG A 1 77 ? 5.101 3.118 -18.068 1.00 93.38 77 ARG A C 1
ATOM 607 O O . ARG A 1 77 ? 5.530 3.069 -16.917 1.00 93.38 77 ARG A O 1
ATOM 614 N N . LEU A 1 78 ? 3.906 3.606 -18.385 1.00 95.94 78 LEU A N 1
ATOM 615 C CA . LEU A 1 78 ? 2.893 3.957 -17.397 1.00 95.94 78 LEU A CA 1
ATOM 616 C C . LEU A 1 78 ? 2.147 2.691 -16.974 1.00 95.94 78 LEU A C 1
ATOM 618 O O . LEU A 1 78 ? 1.613 1.980 -17.824 1.00 95.94 78 LEU A O 1
ATOM 622 N N . ILE A 1 79 ? 2.101 2.445 -15.669 1.00 95.62 79 ILE A N 1
ATOM 623 C CA . ILE A 1 79 ? 1.408 1.325 -15.033 1.00 95.62 79 ILE A CA 1
ATOM 624 C C . ILE A 1 79 ? 0.316 1.884 -14.114 1.00 95.62 79 ILE A C 1
ATOM 626 O O . ILE A 1 79 ? 0.540 2.882 -13.421 1.00 95.62 79 ILE A O 1
ATOM 630 N N . ILE A 1 80 ? -0.850 1.231 -14.081 1.00 95.94 80 ILE A N 1
ATOM 631 C CA . ILE A 1 80 ? -1.957 1.557 -13.168 1.00 95.94 80 ILE A CA 1
ATOM 632 C C . ILE A 1 80 ? -2.168 0.375 -12.209 1.00 95.94 80 ILE A C 1
ATOM 634 O O . ILE A 1 80 ? -2.949 -0.531 -12.518 1.00 95.94 80 ILE A O 1
ATOM 638 N N . PRO A 1 81 ? -1.499 0.381 -11.039 1.00 95.31 81 PRO A N 1
ATOM 639 C CA . PRO A 1 81 ? -1.580 -0.709 -10.069 1.00 95.31 81 PRO A CA 1
ATOM 640 C C . PRO A 1 81 ? -3.005 -0.965 -9.569 1.00 95.31 81 PRO A C 1
ATOM 642 O O . PRO A 1 81 ? -3.852 -0.062 -9.567 1.00 95.31 81 PRO A O 1
ATOM 645 N N . GLN A 1 82 ? -3.276 -2.176 -9.081 1.00 95.00 82 GLN A N 1
ATOM 646 C CA . GLN A 1 82 ? -4.622 -2.578 -8.650 1.00 95.00 82 GLN A CA 1
ATOM 647 C C . GLN A 1 82 ? -5.164 -1.676 -7.538 1.00 95.00 82 GLN A C 1
ATOM 649 O O . GLN A 1 82 ? -6.334 -1.294 -7.567 1.00 95.00 82 GLN A O 1
ATOM 654 N N . ILE A 1 83 ? -4.305 -1.234 -6.616 1.00 96.12 83 ILE A N 1
ATOM 655 C CA . ILE A 1 83 ? -4.694 -0.297 -5.555 1.00 96.12 83 ILE A CA 1
ATOM 656 C C . ILE A 1 83 ? -5.259 1.025 -6.105 1.00 96.12 83 ILE A C 1
ATOM 658 O O . ILE A 1 83 ? -6.206 1.556 -5.535 1.00 96.12 83 ILE A O 1
ATOM 662 N N . VAL A 1 84 ? -4.760 1.534 -7.238 1.00 97.31 84 VAL A N 1
ATOM 663 C CA . VAL A 1 84 ? -5.289 2.755 -7.878 1.00 97.31 84 VAL A CA 1
ATOM 664 C C . VAL A 1 84 ? -6.687 2.502 -8.432 1.00 97.31 84 VAL A C 1
ATOM 666 O O . VAL A 1 84 ? -7.591 3.326 -8.277 1.00 97.31 84 VAL A O 1
ATOM 669 N N . ARG A 1 85 ? -6.893 1.337 -9.054 1.00 96.38 85 ARG A N 1
ATOM 670 C CA . ARG A 1 85 ? -8.203 0.927 -9.578 1.00 96.38 85 ARG A CA 1
ATOM 671 C C . ARG A 1 85 ? -9.221 0.805 -8.443 1.00 96.38 85 ARG A C 1
ATOM 673 O O . ARG A 1 85 ? -10.355 1.259 -8.593 1.00 96.38 85 ARG A O 1
ATOM 680 N N . VAL A 1 86 ? -8.802 0.272 -7.293 1.00 96.62 86 VAL A N 1
ATOM 681 C CA . VAL A 1 86 ? -9.627 0.215 -6.079 1.00 96.62 86 VAL A CA 1
ATOM 682 C C . VAL A 1 86 ? -9.886 1.610 -5.503 1.00 96.62 86 VAL A C 1
ATOM 684 O O . VAL A 1 86 ? -11.033 1.916 -5.183 1.00 96.62 86 VAL A O 1
ATOM 687 N N . ALA A 1 87 ? -8.876 2.482 -5.431 1.00 97.56 87 ALA A N 1
ATOM 688 C CA . ALA A 1 87 ? -9.031 3.866 -4.976 1.00 97.56 87 ALA A CA 1
ATOM 689 C C . ALA A 1 87 ? -10.078 4.612 -5.816 1.00 97.56 87 ALA A C 1
ATOM 691 O O . ALA A 1 87 ? -10.997 5.223 -5.271 1.00 97.56 87 ALA A O 1
ATOM 692 N N . LYS A 1 88 ? -10.010 4.457 -7.144 1.00 97.81 88 LYS A N 1
ATOM 693 C CA . LYS A 1 88 ? -11.003 4.986 -8.086 1.00 97.81 88 LYS A CA 1
ATOM 694 C C . LYS A 1 88 ? -12.403 4.418 -7.848 1.00 97.81 88 LYS A C 1
ATOM 696 O O . LYS A 1 88 ? -13.370 5.170 -7.873 1.00 97.81 88 LYS A O 1
ATOM 701 N N . ALA A 1 89 ? -12.525 3.111 -7.623 1.00 96.56 89 ALA A N 1
ATOM 702 C CA . ALA A 1 89 ? -13.817 2.470 -7.378 1.00 96.56 89 ALA A CA 1
ATOM 703 C C . ALA A 1 89 ? -14.462 2.906 -6.050 1.00 96.56 89 ALA A C 1
ATOM 705 O O . ALA A 1 89 ? -15.687 2.933 -5.943 1.00 96.56 89 ALA A O 1
ATOM 706 N N . LEU A 1 90 ? -13.649 3.233 -5.041 1.00 95.62 90 LEU A N 1
ATOM 707 C CA . LEU A 1 90 ? -14.117 3.719 -3.742 1.00 95.62 90 LEU A CA 1
ATOM 708 C C . LEU A 1 90 ? -14.265 5.247 -3.673 1.00 95.62 90 LEU A C 1
ATOM 710 O O . LEU A 1 90 ? -14.925 5.734 -2.759 1.00 95.62 90 LEU A O 1
ATOM 714 N N . GLY A 1 91 ? -13.658 5.996 -4.599 1.00 96.75 91 GLY A N 1
ATOM 715 C CA . GLY A 1 91 ? -13.634 7.461 -4.574 1.00 96.75 91 GLY A CA 1
ATOM 716 C C . GLY A 1 91 ? -12.857 8.031 -3.383 1.00 96.75 91 GLY A C 1
ATOM 717 O O . GLY A 1 91 ? -13.235 9.068 -2.844 1.00 96.75 91 GLY A O 1
ATOM 718 N N . THR A 1 92 ? -11.811 7.337 -2.919 1.00 96.19 92 THR A N 1
ATOM 719 C CA . THR A 1 92 ? -11.005 7.757 -1.760 1.00 96.19 92 THR A CA 1
ATOM 720 C C . THR A 1 92 ? -9.526 7.430 -1.945 1.00 96.19 92 THR A C 1
ATOM 722 O O . THR A 1 92 ? -9.160 6.544 -2.717 1.00 96.19 92 THR A O 1
ATOM 725 N N . LYS A 1 93 ? -8.670 8.127 -1.189 1.00 97.81 93 LYS A N 1
ATOM 726 C CA . LYS A 1 93 ? -7.240 7.824 -1.095 1.00 97.81 93 LYS A CA 1
ATOM 727 C C . LYS A 1 93 ? -6.999 6.519 -0.331 1.00 97.81 93 LYS A C 1
ATOM 729 O O . LYS A 1 93 ? -7.686 6.264 0.659 1.00 97.81 93 LYS A O 1
ATOM 734 N N . LEU A 1 94 ? -6.007 5.738 -0.758 1.00 97.69 94 LEU A N 1
ATOM 735 C CA . LEU A 1 94 ? -5.607 4.457 -0.158 1.00 97.69 94 LEU A CA 1
ATOM 736 C C . LEU A 1 94 ? -4.100 4.406 0.115 1.00 97.69 94 LEU A C 1
ATOM 738 O O . LEU A 1 94 ? -3.324 5.067 -0.570 1.00 97.69 94 LEU A O 1
ATOM 742 N N . PHE A 1 95 ? -3.672 3.588 1.078 1.00 97.56 95 PHE A N 1
ATOM 743 C CA . PHE A 1 95 ? -2.257 3.461 1.446 1.00 97.56 95 PHE A CA 1
ATOM 744 C C . PHE A 1 95 ? -1.504 2.483 0.536 1.00 97.56 95 PHE A C 1
ATOM 746 O O . PHE A 1 95 ? -1.767 1.284 0.535 1.00 97.56 95 PHE A O 1
ATOM 753 N N . SER A 1 96 ? -0.508 2.974 -0.189 1.00 97.00 96 SER A N 1
ATOM 754 C CA . SER A 1 96 ? 0.496 2.169 -0.885 1.00 97.00 96 SER A CA 1
ATOM 755 C C . SER A 1 96 ? 1.669 1.876 0.050 1.00 97.00 96 SER A C 1
ATOM 757 O O . SER A 1 96 ? 2.285 2.812 0.559 1.00 97.00 96 SER A O 1
ATOM 759 N N . LEU A 1 97 ? 2.014 0.598 0.215 1.00 96.19 97 LEU A N 1
ATOM 760 C CA . LEU A 1 97 ? 3.158 0.122 0.995 1.00 96.19 97 LEU A CA 1
ATOM 761 C C . LEU A 1 97 ? 4.257 -0.417 0.065 1.00 96.19 97 LEU A C 1
ATOM 763 O O . LEU A 1 97 ? 4.018 -1.309 -0.753 1.00 96.19 97 LEU A O 1
ATOM 767 N N . CYS A 1 98 ? 5.472 0.098 0.224 1.00 94.00 98 CYS A N 1
ATOM 768 C CA . CYS A 1 98 ? 6.674 -0.356 -0.475 1.00 94.00 98 CYS A CA 1
ATOM 769 C C . CYS A 1 98 ? 7.423 -1.413 0.354 1.00 94.00 98 CYS A C 1
ATOM 771 O O . CYS A 1 98 ? 7.652 -1.228 1.549 1.00 94.00 98 CYS A O 1
ATOM 773 N N . LEU A 1 99 ? 7.858 -2.501 -0.292 1.00 91.69 99 LEU A N 1
ATOM 774 C CA . LEU A 1 99 ? 8.596 -3.601 0.352 1.00 91.69 99 LEU A CA 1
ATOM 775 C C . LEU A 1 99 ? 10.108 -3.609 0.101 1.00 91.69 99 LEU A C 1
ATOM 777 O O . LEU A 1 99 ? 10.781 -4.560 0.490 1.00 91.69 99 LEU A O 1
ATOM 781 N N . GLU A 1 100 ? 10.678 -2.575 -0.514 1.00 92.06 100 GLU A N 1
ATOM 782 C CA . GLU A 1 100 ? 12.122 -2.537 -0.796 1.00 92.06 100 GLU A CA 1
ATOM 783 C C . GLU A 1 100 ? 12.976 -2.622 0.488 1.00 92.06 100 GLU A C 1
ATOM 785 O O . GLU A 1 100 ? 14.029 -3.253 0.497 1.00 92.06 100 GLU A O 1
ATOM 790 N N . GLY A 1 101 ? 12.488 -2.088 1.615 1.00 87.94 101 GLY A N 1
ATOM 791 C CA . GLY A 1 101 ? 13.131 -2.217 2.930 1.00 87.94 101 GLY A CA 1
ATOM 792 C C . GLY A 1 101 ? 12.946 -3.577 3.625 1.00 87.94 101 GLY A C 1
ATOM 793 O O . GLY A 1 101 ? 13.316 -3.719 4.797 1.00 87.94 101 GLY A O 1
ATOM 794 N N . GLY A 1 102 ? 12.332 -4.558 2.958 1.00 91.00 102 GLY A N 1
ATOM 795 C CA . GLY A 1 102 ? 12.022 -5.876 3.511 1.00 91.00 102 GLY A CA 1
ATOM 796 C C . GLY A 1 102 ? 11.115 -5.817 4.746 1.00 91.00 102 GLY A C 1
ATOM 797 O O . GLY A 1 102 ? 10.305 -4.904 4.916 1.00 91.00 102 GLY A O 1
ATOM 798 N N . SER A 1 103 ? 11.275 -6.788 5.650 1.00 90.50 103 SER A N 1
ATOM 799 C CA . SER A 1 103 ? 10.471 -6.890 6.878 1.00 90.50 103 SER A CA 1
ATOM 800 C C . SER A 1 103 ? 10.631 -5.684 7.807 1.00 90.50 103 SER A C 1
ATOM 802 O O . SER A 1 103 ? 9.654 -5.243 8.408 1.00 90.50 103 SER A O 1
ATOM 804 N N . LYS A 1 104 ? 11.839 -5.110 7.897 1.00 92.31 104 LYS A N 1
ATOM 805 C CA . LYS A 1 104 ? 12.098 -3.905 8.701 1.00 92.31 104 LYS A CA 1
ATOM 806 C C . LYS A 1 104 ? 11.378 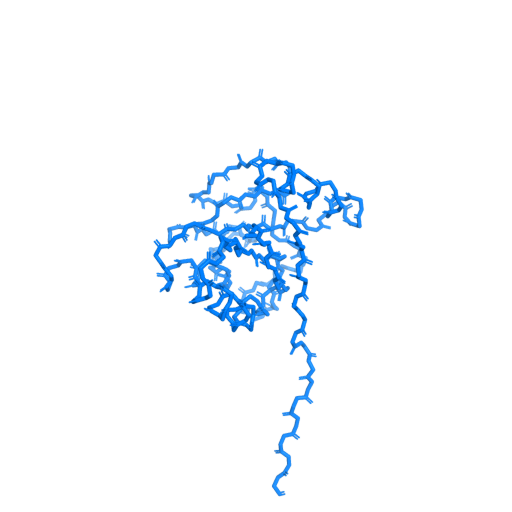-2.686 8.129 1.00 92.31 104 LYS A C 1
ATOM 808 O O . LYS A 1 104 ? 10.741 -1.964 8.886 1.00 92.31 104 LYS A O 1
ATOM 813 N N . GLY A 1 105 ? 11.446 -2.486 6.811 1.00 92.00 105 GLY A N 1
ATOM 814 C CA . GLY A 1 105 ? 10.741 -1.395 6.134 1.00 92.00 105 GLY A CA 1
ATOM 815 C C . GLY A 1 105 ? 9.228 -1.489 6.322 1.00 92.00 105 GLY A C 1
ATOM 816 O O . GLY A 1 105 ? 8.602 -0.512 6.728 1.00 92.00 105 GLY A O 1
ATOM 817 N N . LEU A 1 106 ? 8.660 -2.685 6.135 1.00 91.94 106 LEU A N 1
ATOM 818 C CA . LEU A 1 106 ? 7.236 -2.927 6.370 1.00 91.94 106 LEU A CA 1
ATOM 819 C C . LEU A 1 106 ? 6.845 -2.693 7.835 1.00 91.94 106 LEU A C 1
ATOM 821 O O . LEU A 1 106 ? 5.833 -2.051 8.099 1.00 91.94 106 LEU A O 1
ATOM 825 N N . PHE A 1 107 ? 7.644 -3.171 8.791 1.00 93.38 107 PHE A N 1
ATOM 826 C CA . PHE A 1 107 ? 7.390 -2.930 10.212 1.00 93.38 107 PHE A CA 1
ATOM 827 C C . PHE A 1 107 ? 7.366 -1.432 10.535 1.00 93.38 107 PHE A C 1
ATOM 829 O O . PHE A 1 107 ? 6.441 -0.967 11.199 1.00 93.38 107 PHE A O 1
ATOM 836 N N . THR A 1 108 ? 8.340 -0.667 10.035 1.00 94.06 108 THR A N 1
ATOM 837 C CA . THR A 1 108 ? 8.371 0.793 10.194 1.00 94.06 108 THR A CA 1
ATOM 838 C C . THR A 1 108 ? 7.135 1.445 9.575 1.00 94.06 108 THR A C 1
ATOM 840 O O . THR A 1 108 ? 6.472 2.232 10.244 1.00 94.06 108 THR A O 1
ATOM 843 N N . ALA A 1 109 ? 6.776 1.062 8.347 1.00 93.88 109 ALA A N 1
ATOM 844 C CA . ALA A 1 109 ? 5.592 1.563 7.654 1.00 93.88 109 ALA A CA 1
ATOM 845 C C . ALA A 1 109 ? 4.307 1.339 8.468 1.00 93.88 109 ALA A C 1
ATOM 847 O O . ALA A 1 109 ? 3.554 2.276 8.726 1.00 93.88 109 ALA A O 1
ATOM 848 N N . LEU A 1 110 ? 4.082 0.101 8.916 1.00 94.94 110 LEU A N 1
ATOM 849 C CA . LEU A 1 110 ? 2.900 -0.274 9.692 1.00 94.94 110 LEU A CA 1
ATOM 850 C C . LEU A 1 110 ? 2.871 0.409 11.060 1.00 94.94 110 LEU A C 1
ATOM 852 O O . LEU A 1 110 ? 1.808 0.845 11.497 1.00 94.94 110 LEU A O 1
ATOM 856 N N . ARG A 1 111 ? 4.024 0.537 11.726 1.00 95.00 111 ARG A N 1
ATOM 857 C CA . ARG A 1 111 ? 4.126 1.228 13.015 1.00 95.00 111 ARG A CA 1
ATOM 858 C C . ARG A 1 111 ? 3.747 2.701 12.889 1.00 95.00 111 ARG A C 1
ATOM 860 O O . ARG A 1 111 ? 2.999 3.193 13.729 1.00 95.00 111 ARG A O 1
ATOM 867 N N . GLU A 1 112 ? 4.231 3.385 11.859 1.00 93.75 112 GLU A N 1
ATOM 868 C CA . GLU A 1 112 ? 3.911 4.796 11.635 1.00 93.75 112 GLU A CA 1
ATOM 869 C C . GLU A 1 112 ? 2.421 4.989 11.333 1.00 93.75 112 GLU A C 1
ATOM 871 O O . GLU A 1 112 ? 1.775 5.801 11.991 1.00 93.75 112 GLU A O 1
ATOM 876 N N . ILE A 1 113 ? 1.832 4.170 10.451 1.00 94.81 113 ILE A N 1
ATOM 877 C CA . ILE A 1 113 ? 0.380 4.204 10.193 1.00 94.81 113 ILE A CA 1
ATOM 878 C C . ILE A 1 113 ? -0.400 3.931 11.490 1.00 94.81 113 ILE A C 1
ATOM 880 O O . ILE A 1 113 ? -1.364 4.635 11.796 1.00 94.81 113 ILE A O 1
ATOM 884 N N . SER A 1 114 ? 0.037 2.946 12.284 1.00 95.50 114 SER A N 1
ATOM 885 C CA . SER A 1 114 ? -0.583 2.606 13.568 1.00 95.50 114 SER A CA 1
ATOM 886 C C . SER A 1 114 ? -0.612 3.776 14.537 1.00 95.50 114 SER A C 1
ATOM 888 O O . SER A 1 114 ? -1.633 3.996 15.187 1.00 95.50 114 SER A O 1
ATOM 890 N N . GLN A 1 115 ? 0.486 4.522 14.633 1.00 94.12 115 GLN A N 1
ATOM 891 C CA . GLN A 1 115 ? 0.602 5.664 15.534 1.00 94.12 115 GLN A CA 1
ATOM 892 C C . GLN A 1 115 ? -0.198 6.864 15.016 1.00 94.12 115 GLN A C 1
ATOM 894 O O . GLN A 1 115 ? -1.010 7.416 15.758 1.00 94.12 115 GLN A O 1
ATOM 899 N N . SER A 1 116 ? -0.039 7.222 13.740 1.00 94.25 116 SER A N 1
ATOM 900 C CA . SER A 1 116 ? -0.701 8.384 13.132 1.00 94.25 116 SER A CA 1
ATOM 901 C C . SER A 1 116 ? -2.225 8.264 13.092 1.00 94.25 116 SER A C 1
ATOM 903 O O . SER A 1 116 ? -2.917 9.274 13.190 1.00 94.25 116 SER A O 1
ATOM 905 N N . HIS A 1 117 ? -2.755 7.044 12.984 1.00 93.88 117 HIS A N 1
ATOM 906 C CA . HIS A 1 117 ? -4.198 6.796 12.914 1.00 93.88 117 HIS A CA 1
ATOM 907 C C . HIS A 1 117 ? -4.780 6.168 14.185 1.00 93.88 117 HIS A C 1
ATOM 909 O O . HIS A 1 117 ? -5.961 5.813 14.193 1.00 93.88 117 HIS A O 1
ATOM 915 N N . SER A 1 118 ? -3.976 6.043 15.253 1.00 95.31 118 SER A N 1
ATOM 916 C CA . SER A 1 118 ? -4.373 5.411 16.522 1.00 95.31 118 SER A CA 1
ATOM 917 C C . SER A 1 118 ? -5.089 4.077 16.288 1.00 95.31 118 SER A C 1
ATOM 919 O O . SER A 1 118 ? -6.235 3.897 16.692 1.00 95.31 118 SER A O 1
ATOM 921 N N . LEU A 1 119 ? -4.452 3.191 15.519 1.00 95.19 119 LEU A N 1
ATOM 922 C CA . LEU A 1 119 ? -5.049 1.918 15.129 1.00 95.19 119 LEU A CA 1
ATOM 923 C C . LEU A 1 119 ? -5.160 0.966 16.322 1.00 95.19 119 LEU A C 1
ATOM 925 O O . LEU A 1 119 ? -4.195 0.773 17.058 1.00 95.19 119 LEU A O 1
ATOM 929 N N . ASP A 1 120 ? -6.308 0.306 16.434 1.00 96.62 120 ASP A N 1
ATOM 930 C CA . ASP A 1 120 ? -6.550 -0.777 17.390 1.00 96.62 120 ASP A CA 1
ATOM 931 C C . ASP A 1 120 ? -6.134 -2.139 16.819 1.00 96.62 120 ASP A C 1
ATOM 933 O O . ASP A 1 120 ? -5.835 -3.071 17.563 1.00 96.62 120 ASP A O 1
ATOM 937 N N . ALA A 1 121 ? -6.155 -2.279 15.488 1.00 95.06 121 ALA A N 1
ATOM 938 C CA . ALA A 1 121 ? -5.831 -3.526 14.807 1.00 95.06 121 ALA A CA 1
ATOM 939 C C . ALA A 1 121 ? -5.286 -3.305 13.390 1.00 95.06 121 ALA A C 1
ATOM 941 O O . ALA A 1 121 ? -5.659 -2.361 12.686 1.00 95.06 121 ALA A O 1
ATOM 942 N N . ILE A 1 122 ? -4.445 -4.245 12.958 1.00 95.62 122 ILE A N 1
ATOM 943 C CA . ILE A 1 122 ? -3.932 -4.358 11.593 1.00 95.62 122 ILE A CA 1
ATOM 944 C C . ILE A 1 122 ? -4.269 -5.758 11.072 1.00 95.62 122 ILE A C 1
ATOM 946 O O . ILE A 1 122 ? -4.008 -6.747 11.754 1.00 95.62 122 ILE A O 1
ATOM 950 N N . ILE A 1 123 ? -4.834 -5.846 9.868 1.00 94.00 123 ILE A N 1
ATOM 951 C CA . ILE A 1 123 ? -5.246 -7.101 9.230 1.00 94.00 123 ILE A CA 1
ATOM 952 C C . ILE A 1 123 ? -4.556 -7.218 7.869 1.00 94.00 123 ILE A C 1
ATOM 954 O O . ILE A 1 123 ? -4.779 -6.395 6.982 1.00 94.00 123 ILE A O 1
ATOM 958 N N . GLY A 1 124 ? -3.734 -8.253 7.702 1.00 91.88 124 GLY A N 1
ATOM 959 C CA . GLY A 1 124 ? -3.185 -8.643 6.403 1.00 91.88 124 GLY A CA 1
ATOM 960 C C . GLY A 1 124 ? -4.107 -9.642 5.711 1.00 91.88 124 GLY A C 1
ATOM 961 O O . GLY A 1 124 ? -4.549 -10.605 6.336 1.00 91.88 124 GLY A O 1
ATOM 962 N N . VAL A 1 125 ? -4.404 -9.408 4.436 1.00 90.12 125 VAL A N 1
ATOM 963 C CA . VAL A 1 125 ? -5.213 -10.292 3.594 1.00 90.12 125 VAL A CA 1
ATOM 964 C C . VAL A 1 125 ? -4.328 -10.855 2.492 1.00 90.12 125 VAL A C 1
ATOM 966 O O . VAL A 1 125 ? -3.806 -10.106 1.671 1.00 90.12 125 VAL A O 1
ATOM 969 N N . ASP A 1 126 ? -4.188 -12.173 2.481 1.00 86.12 126 ASP A N 1
ATOM 970 C CA . ASP A 1 126 ? -3.558 -12.934 1.405 1.00 86.12 126 ASP A CA 1
ATOM 971 C C . ASP A 1 126 ? -4.627 -13.859 0.823 1.00 86.12 126 ASP A C 1
ATOM 973 O O . ASP A 1 126 ? -5.246 -14.641 1.552 1.00 86.12 126 ASP A O 1
ATOM 977 N N . ALA A 1 127 ? -4.907 -13.693 -0.466 1.00 73.56 127 ALA A N 1
ATOM 978 C CA . ALA A 1 127 ? -5.918 -14.465 -1.183 1.00 73.56 127 ALA A CA 1
ATOM 979 C C . ALA A 1 127 ? -5.305 -15.294 -2.322 1.00 73.56 127 ALA A C 1
ATOM 981 O O . ALA A 1 127 ? -6.042 -15.837 -3.146 1.00 73.56 127 ALA A O 1
ATOM 982 N N . GLY A 1 128 ? -3.976 -15.444 -2.350 1.00 64.06 128 GLY A N 1
ATOM 983 C CA . GLY A 1 128 ? -3.220 -16.148 -3.387 1.00 64.06 128 GLY A CA 1
ATOM 984 C C . GLY A 1 128 ? -3.326 -17.679 -3.376 1.00 64.06 128 GLY A C 1
ATOM 985 O O . GLY A 1 128 ? -2.359 -18.345 -3.740 1.00 64.06 128 GLY A O 1
ATOM 986 N N . GLY A 1 129 ? -4.462 -18.245 -2.959 1.00 50.56 129 GLY A N 1
ATOM 987 C CA . GLY A 1 129 ? -4.727 -19.684 -2.995 1.00 50.56 129 GLY A CA 1
ATOM 988 C C . GLY A 1 129 ? -5.411 -20.110 -4.296 1.00 50.56 129 GLY A C 1
ATOM 989 O O . GLY A 1 129 ? -6.431 -19.539 -4.678 1.00 50.56 129 GLY A O 1
ATOM 990 N N . ASP A 1 130 ? -4.871 -21.132 -4.963 1.00 49.03 130 ASP A N 1
ATOM 991 C CA . ASP A 1 130 ? -5.477 -21.739 -6.150 1.00 49.03 130 ASP A CA 1
ATOM 992 C C . ASP A 1 130 ? -6.842 -22.361 -5.801 1.00 49.03 130 ASP A C 1
ATOM 994 O O . ASP A 1 130 ? -6.934 -23.464 -5.260 1.00 49.03 130 ASP A O 1
ATOM 998 N N . CYS A 1 131 ? -7.932 -21.667 -6.129 1.00 42.00 131 CYS A N 1
ATOM 999 C CA . CYS A 1 131 ? -9.271 -22.250 -6.138 1.00 42.00 131 CYS A CA 1
ATOM 1000 C C . CYS A 1 131 ? -9.496 -22.961 -7.477 1.00 42.00 131 CYS A C 1
ATOM 1002 O O . CYS A 1 131 ? -10.141 -22.424 -8.379 1.00 42.00 131 CYS A O 1
ATOM 1004 N N . ASN A 1 132 ? -8.977 -24.180 -7.616 1.00 35.78 132 ASN A N 1
ATOM 1005 C CA . ASN A 1 132 ? -9.377 -25.048 -8.720 1.00 35.78 132 ASN A CA 1
ATOM 1006 C C . ASN A 1 132 ? -10.796 -25.558 -8.449 1.00 35.78 132 ASN A C 1
ATOM 1008 O O . ASN A 1 132 ? -11.001 -26.449 -7.628 1.00 35.78 132 ASN A O 1
ATOM 1012 N N . ALA A 1 133 ? -11.783 -25.004 -9.148 1.00 38.66 133 ALA A N 1
ATOM 1013 C CA . ALA A 1 133 ? -13.085 -25.640 -9.290 1.00 38.66 133 ALA A CA 1
ATOM 1014 C C . ALA A 1 133 ? -12.994 -26.655 -10.441 1.00 38.66 133 ALA A C 1
ATOM 1016 O O . ALA A 1 133 ? -13.131 -26.291 -11.608 1.00 38.66 133 ALA A O 1
ATOM 1017 N N . SER A 1 134 ? -12.713 -27.919 -10.130 1.00 42.88 134 SER A N 1
ATOM 1018 C CA . SER A 1 134 ? -12.949 -29.019 -11.070 1.00 42.88 134 SER A CA 1
ATOM 1019 C C . SER A 1 134 ? -14.422 -29.416 -10.993 1.00 42.88 134 SER A C 1
ATOM 1021 O O . SER A 1 134 ? -14.928 -29.658 -9.895 1.00 42.88 134 SER A O 1
ATOM 1023 N N . THR A 1 135 ? -15.091 -29.446 -12.146 1.00 44.22 135 THR A N 1
ATOM 1024 C CA . THR A 1 135 ? -16.433 -30.039 -12.302 1.00 44.22 135 THR A CA 1
ATOM 1025 C C . THR A 1 135 ? -16.327 -31.529 -12.565 1.00 44.22 135 THR A C 1
ATOM 1027 O O . THR A 1 135 ? -15.287 -31.941 -13.129 1.00 44.22 135 THR A O 1
#

Secondary structure (DSSP, 8-state):
-EEEEEEEGGGHHHHHHHHHHHHHTT-EEEEEEE----TTT-SS-S---GGGEES-EE-SSSEEEE-TT-EEEETTEEE--HHHHHHHHHTS-EEEE--TTHHHHHHHHHHHHHHHTT-SEEEEE----------

Radius of gyration: 14.64 Å; chains: 1; bounding box: 34×42×37 Å

Organism: NCBI:txid671065

Sequence (135 aa):
MNVFIFGGGGDVVSALIPYRQLARRGHVVYLGSVVWERRVEDSIPGPICNDSWREVEVINRWVSLVNEKSYAVRGGRLIIPQIVRVAKALGTKLFSLCLEGGSKGLFTALREISQSHSLDAIIGVDAGGDCNAST